Protein AF-A0A6P8YCP1-F1 (afdb_monomer)

Secondary structure (DSSP, 8-state):
-----TTPPPPPHHHHHHHHHHHHHHH---TTHHHHHSS-HHHHHHHHHHHHHHHHHHHHHHHHHHHHHHTT------------GGGSPPPP-PPPPSSSS-HHHHHHHH--

pLDDT: mean 77.87, std 12.37, range [36.5, 96.44]

Mean predicted aligned error: 16.23 Å

Organism: Thrips palmi (NCBI:txid161013)

Structure (mmCIF, N/CA/C/O backbone):
data_AF-A0A6P8YCP1-F1
#
_entry.id   AF-A0A6P8YCP1-F1
#
loop_
_atom_site.group_PDB
_atom_site.id
_atom_site.type_symbol
_atom_site.label_atom_id
_atom_site.label_alt_id
_atom_site.label_comp_id
_atom_site.label_asym_id
_atom_site.label_entity_id
_atom_site.label_seq_id
_atom_site.pdbx_PDB_ins_code
_atom_site.Cartn_x
_atom_site.Cartn_y
_atom_site.Cartn_z
_atom_site.occupancy
_atom_site.B_iso_or_equiv
_atom_site.auth_seq_id
_atom_site.auth_comp_id
_atom_site.auth_asym_id
_atom_site.auth_atom_id
_atom_site.pdbx_PDB_model_num
ATOM 1 N N . MET A 1 1 ? -23.916 -20.128 14.134 1.00 36.50 1 MET A N 1
ATOM 2 C CA . MET A 1 1 ? -25.214 -20.831 14.239 1.00 36.50 1 MET A CA 1
ATOM 3 C C . MET A 1 1 ? -26.073 -20.031 15.215 1.00 36.50 1 MET A C 1
ATOM 5 O O . MET A 1 1 ? -25.823 -20.093 16.408 1.00 36.50 1 MET A O 1
ATOM 9 N N . PHE A 1 2 ? -26.976 -19.174 14.727 1.00 47.06 2 PHE A N 1
ATOM 10 C CA . PHE A 1 2 ? -27.818 -18.340 15.595 1.00 47.06 2 PHE A CA 1
ATOM 11 C C . PHE A 1 2 ? -29.141 -19.060 15.859 1.00 47.06 2 PHE A C 1
ATOM 13 O O . PHE A 1 2 ? -29.957 -19.212 14.953 1.00 47.06 2 PHE A O 1
ATOM 20 N N . SER A 1 3 ? -29.337 -19.520 17.095 1.00 39.91 3 SER A N 1
ATOM 21 C CA . SER A 1 3 ? -30.611 -20.069 17.559 1.00 39.91 3 SER A CA 1
ATOM 22 C C . SER A 1 3 ? -31.507 -18.906 17.990 1.00 39.91 3 SER A C 1
ATOM 24 O O . SER A 1 3 ? -31.355 -18.361 19.082 1.00 39.91 3 SER A O 1
ATOM 26 N N . TYR A 1 4 ? -32.396 -18.462 17.099 1.00 49.16 4 TYR A N 1
ATOM 27 C CA . TYR A 1 4 ? -33.440 -17.500 17.448 1.00 49.16 4 TYR A CA 1
ATOM 28 C C . TYR A 1 4 ? -34.515 -18.233 18.260 1.00 49.16 4 TYR A C 1
ATOM 30 O O . TYR A 1 4 ? -35.300 -19.013 17.718 1.00 49.16 4 TYR A O 1
ATOM 38 N N . GLY A 1 5 ? -34.533 -17.993 19.573 1.00 46.03 5 GLY A N 1
ATOM 39 C CA . GLY A 1 5 ? -35.615 -18.424 20.452 1.00 46.03 5 GLY A CA 1
ATOM 40 C C . GLY A 1 5 ? -36.957 -17.898 19.939 1.00 46.03 5 GLY A C 1
ATOM 41 O O . GLY A 1 5 ? -37.133 -16.698 19.717 1.00 46.03 5 GLY A O 1
ATOM 42 N N . LYS A 1 6 ? -37.896 -18.820 19.715 1.00 45.44 6 LYS A N 1
ATOM 43 C CA . LYS A 1 6 ? -39.281 -18.542 19.325 1.00 45.44 6 LYS A CA 1
ATOM 44 C C . LYS A 1 6 ? -39.937 -17.670 20.405 1.00 45.44 6 LYS A C 1
ATOM 46 O O . LYS A 1 6 ? -40.172 -18.156 21.504 1.00 45.44 6 LYS A O 1
ATOM 51 N N . GLY A 1 7 ? -40.218 -16.400 20.098 1.00 55.44 7 GLY A N 1
ATOM 52 C CA . GLY A 1 7 ? -41.018 -15.529 20.975 1.00 55.44 7 GLY A CA 1
ATOM 53 C C . GLY A 1 7 ? -40.681 -14.033 20.999 1.00 55.44 7 GLY A C 1
ATOM 54 O O . GLY A 1 7 ? -41.403 -13.283 21.645 1.00 55.44 7 GLY A O 1
ATOM 55 N N . ALA A 1 8 ? -39.631 -13.557 20.321 1.00 56.72 8 ALA A N 1
ATOM 56 C CA . ALA A 1 8 ? -39.263 -12.137 20.366 1.00 56.72 8 ALA A CA 1
ATOM 57 C C . ALA A 1 8 ? -39.916 -11.323 19.232 1.00 56.72 8 ALA A C 1
ATOM 59 O O . ALA A 1 8 ? -39.763 -11.638 18.050 1.00 56.72 8 ALA A O 1
ATOM 60 N N . THR A 1 9 ? -40.625 -10.251 19.592 1.00 65.00 9 THR A N 1
ATOM 61 C CA . THR A 1 9 ? -41.105 -9.210 18.671 1.00 65.00 9 THR A CA 1
ATOM 62 C C . THR A 1 9 ? -39.947 -8.673 17.821 1.00 65.00 9 THR A C 1
ATOM 64 O O . THR A 1 9 ? -38.826 -8.527 18.311 1.00 65.00 9 THR A O 1
ATOM 67 N N . ARG A 1 10 ? -40.186 -8.405 16.522 1.00 62.34 10 ARG A N 1
ATOM 68 C CA . ARG A 1 10 ? -39.140 -7.909 15.608 1.00 62.34 10 ARG A CA 1
ATOM 69 C C . ARG A 1 10 ? -38.489 -6.657 16.212 1.00 62.34 10 ARG A C 1
ATOM 71 O O . ARG A 1 10 ? -39.198 -5.673 16.432 1.00 62.34 10 ARG A O 1
ATOM 78 N N . PRO A 1 11 ? -37.167 -6.660 16.457 1.00 61.53 11 PRO A N 1
ATOM 79 C CA . PRO A 1 11 ? -36.500 -5.491 16.996 1.00 61.53 11 PRO A CA 1
ATOM 80 C C . PRO A 1 11 ? -36.636 -4.340 16.001 1.00 61.53 11 PRO A C 1
ATOM 82 O O . PRO A 1 11 ? -36.474 -4.506 14.790 1.00 61.53 11 PRO A O 1
ATOM 85 N N . THR A 1 12 ? -36.930 -3.150 16.512 1.00 71.31 12 THR A N 1
ATOM 86 C CA . THR A 1 12 ? -36.918 -1.929 15.701 1.00 71.31 12 THR A CA 1
ATOM 87 C C . THR A 1 12 ? -35.531 -1.737 15.073 1.00 71.31 12 THR A C 1
ATOM 89 O O . THR A 1 12 ? -34.522 -2.179 15.625 1.00 71.31 12 THR A O 1
ATOM 92 N N . ARG A 1 13 ? -35.436 -1.040 13.930 1.00 70.81 13 ARG A N 1
ATOM 93 C CA . ARG A 1 13 ? -34.166 -0.846 13.190 1.00 70.81 13 ARG A CA 1
ATOM 94 C C . ARG A 1 13 ? -33.010 -0.353 14.084 1.00 70.81 13 ARG A C 1
ATOM 96 O O . ARG A 1 13 ? -31.865 -0.750 13.893 1.00 70.81 13 ARG A O 1
ATOM 103 N N . ARG A 1 14 ? -33.316 0.459 15.106 1.00 70.38 14 ARG A N 1
ATOM 104 C CA . ARG A 1 14 ? -32.355 0.942 16.117 1.00 70.38 14 ARG A CA 1
ATOM 105 C C . ARG A 1 14 ? -31.910 -0.141 17.109 1.00 70.38 14 ARG A C 1
ATOM 107 O O . ARG A 1 14 ? -30.748 -0.153 17.501 1.00 70.38 14 ARG A O 1
ATOM 114 N N . GLN A 1 15 ? -32.806 -1.036 17.520 1.00 72.88 15 GLN A N 1
ATOM 115 C CA . GLN A 1 15 ? -32.487 -2.160 18.409 1.00 72.88 15 GLN A CA 1
ATOM 116 C C . GLN A 1 15 ? -31.653 -3.223 17.685 1.00 72.88 15 GLN A C 1
ATOM 118 O O . GLN A 1 15 ? -30.683 -3.712 18.255 1.00 72.88 15 GLN A O 1
ATOM 123 N N . GLY A 1 16 ? -31.962 -3.502 16.414 1.00 74.56 16 GLY A N 1
ATOM 124 C CA . GLY A 1 16 ? -31.151 -4.390 15.577 1.00 74.56 16 GLY A CA 1
ATOM 125 C C . GLY A 1 16 ? -29.720 -3.875 15.401 1.00 74.56 16 GLY A C 1
ATOM 126 O O . GLY A 1 16 ? -28.770 -4.616 15.632 1.00 74.56 16 GLY A O 1
ATOM 127 N N . LEU A 1 17 ? -29.553 -2.581 15.097 1.00 76.38 17 LEU A N 1
ATOM 128 C CA . LEU A 1 17 ? -28.228 -1.964 14.967 1.00 76.38 17 LEU A CA 1
ATOM 129 C C . LEU A 1 17 ? -27.421 -2.042 16.272 1.00 76.38 17 LEU A C 1
ATOM 131 O O . LEU A 1 17 ? -26.231 -2.331 16.243 1.00 76.38 17 LEU A O 1
ATOM 135 N N . ARG A 1 18 ? -28.063 -1.808 17.424 1.00 72.62 18 ARG A N 1
ATOM 136 C 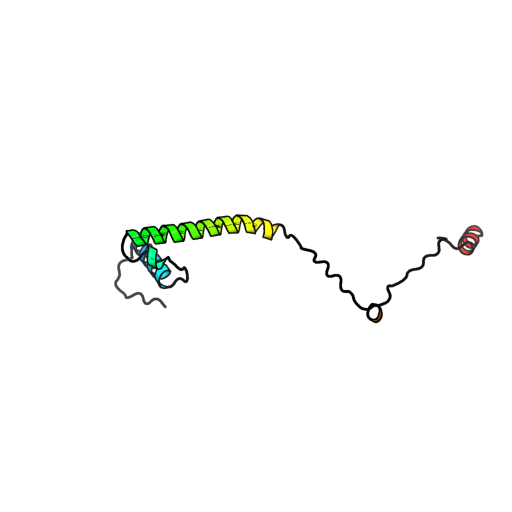CA . ARG A 1 18 ? -27.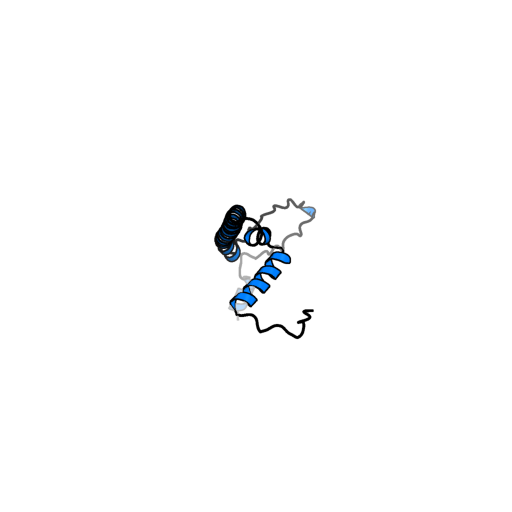398 -1.900 18.734 1.00 72.62 18 ARG A CA 1
ATOM 137 C C . ARG A 1 18 ? -26.919 -3.313 19.054 1.00 72.62 18 ARG A C 1
ATOM 139 O O . ARG A 1 18 ? -25.842 -3.444 19.620 1.00 72.62 18 ARG A O 1
ATOM 146 N N . LEU A 1 19 ? -27.693 -4.338 18.700 1.00 76.75 19 LEU A N 1
ATOM 147 C CA . LEU A 1 19 ? -27.292 -5.735 18.888 1.00 76.75 19 LEU A CA 1
ATOM 148 C C . LEU A 1 19 ? -26.082 -6.079 18.015 1.00 76.75 19 LEU A C 1
ATOM 150 O O . LEU A 1 19 ? -25.088 -6.575 18.529 1.00 76.75 19 LEU A O 1
ATOM 154 N N . VAL A 1 20 ? -26.119 -5.700 16.736 1.00 78.69 20 VAL A N 1
ATOM 155 C CA . VAL A 1 20 ? -25.001 -5.923 15.806 1.00 78.69 20 VAL A CA 1
ATOM 156 C C . VAL A 1 20 ? -23.742 -5.178 16.252 1.00 78.69 20 VAL A C 1
ATOM 158 O O . VAL A 1 20 ? -22.659 -5.750 16.263 1.00 78.69 20 VAL A O 1
ATOM 161 N N . LEU A 1 21 ? -23.867 -3.916 16.671 1.00 73.31 21 LEU A N 1
ATOM 162 C CA . LEU A 1 21 ? -22.734 -3.146 17.189 1.00 73.31 21 LEU A CA 1
ATOM 163 C C . LEU A 1 21 ? -22.155 -3.764 18.463 1.00 73.31 21 LEU A C 1
ATOM 165 O O . LEU A 1 21 ? -20.940 -3.747 18.639 1.00 73.31 21 LEU A O 1
ATOM 169 N N . ARG A 1 22 ? -23.001 -4.324 19.334 1.00 73.62 22 ARG A N 1
ATOM 170 C CA . ARG A 1 22 ? -22.545 -5.017 20.541 1.00 73.62 22 ARG A CA 1
ATOM 171 C C . ARG A 1 22 ? -21.740 -6.263 20.187 1.00 73.62 22 ARG A C 1
ATOM 173 O O . ARG A 1 22 ? -20.632 -6.399 20.690 1.00 73.62 22 ARG A O 1
ATOM 180 N N . ASP A 1 23 ? -22.247 -7.088 19.276 1.00 76.38 23 ASP A N 1
ATOM 181 C CA . ASP A 1 23 ? -21.557 -8.300 18.824 1.00 76.38 23 ASP A CA 1
ATOM 182 C C . ASP A 1 23 ? -20.227 -7.960 18.133 1.00 76.38 23 ASP A C 1
ATOM 184 O O . ASP A 1 23 ? -19.201 -8.574 18.412 1.00 76.38 23 ASP A O 1
ATOM 188 N N . ILE A 1 24 ? -20.194 -6.914 17.301 1.00 72.88 24 ILE A N 1
ATOM 189 C CA . ILE A 1 24 ? -18.950 -6.436 16.677 1.00 72.88 24 ILE A CA 1
ATOM 190 C C . ILE A 1 24 ? -17.950 -5.968 17.742 1.00 72.88 24 ILE A C 1
ATOM 192 O O . ILE A 1 24 ? -16.760 -6.247 17.643 1.00 72.88 24 ILE A O 1
ATOM 196 N N . CYS A 1 25 ? -18.395 -5.276 18.786 1.00 70.50 25 CYS A N 1
ATOM 197 C CA . CYS A 1 25 ? -17.485 -4.798 19.829 1.00 70.50 25 CYS A CA 1
ATOM 198 C C . CYS A 1 25 ? -17.008 -5.902 20.777 1.00 70.50 25 CYS A C 1
ATOM 200 O O . CYS A 1 25 ? -15.983 -5.728 21.434 1.00 70.50 25 CYS A O 1
ATOM 202 N N . GLU A 1 26 ? -17.739 -7.010 20.863 1.00 71.69 26 GLU A N 1
ATOM 203 C CA . GLU A 1 26 ? -17.401 -8.152 21.712 1.00 71.69 26 GLU A CA 1
ATOM 204 C C . GLU A 1 26 ? -16.492 -9.159 20.990 1.00 71.69 26 GLU A C 1
ATOM 206 O O . GLU A 1 26 ? -15.605 -9.729 21.623 1.00 71.69 26 GLU A O 1
ATOM 211 N N . PHE A 1 27 ? -16.646 -9.311 19.668 1.00 73.19 27 PHE A N 1
ATOM 212 C CA . PHE A 1 27 ? -15.905 -10.289 18.862 1.00 73.19 27 PHE A CA 1
ATOM 213 C C . PHE A 1 27 ? -14.914 -9.695 17.848 1.00 73.19 27 PHE A C 1
ATOM 215 O O . PHE A 1 27 ? -14.196 -10.459 17.203 1.00 73.19 27 PHE A O 1
ATOM 222 N N . SER A 1 28 ? -14.844 -8.370 17.658 1.00 71.06 28 SER A N 1
ATOM 223 C CA . SER A 1 28 ? -13.867 -7.803 16.714 1.00 71.06 28 SER A CA 1
ATOM 224 C C . SER A 1 28 ? -12.455 -7.735 17.289 1.00 71.06 28 SER A C 1
ATOM 226 O O . SER A 1 28 ? -12.234 -7.507 18.477 1.00 71.06 28 SER A O 1
ATOM 228 N N . SER A 1 29 ? -11.481 -7.852 16.390 1.00 71.62 29 SER A N 1
ATOM 229 C CA . SER A 1 29 ? -10.063 -7.592 16.644 1.00 71.62 29 SER A CA 1
ATOM 230 C C . SER A 1 29 ? -9.720 -6.094 16.704 1.00 71.62 29 SER A C 1
ATOM 232 O O . SER A 1 29 ? -8.549 -5.735 16.858 1.00 71.62 29 SER A O 1
ATOM 234 N N . ILE A 1 30 ? -10.714 -5.202 16.577 1.00 69.12 30 ILE A N 1
ATOM 235 C CA . ILE A 1 30 ? -10.510 -3.751 16.596 1.00 69.12 30 ILE A CA 1
ATOM 236 C C . ILE A 1 30 ? -10.283 -3.317 18.046 1.00 69.12 30 ILE A C 1
ATOM 238 O O . ILE A 1 30 ? -11.210 -3.184 18.851 1.00 69.12 30 ILE A O 1
ATOM 242 N N . HIS A 1 31 ? -9.016 -3.093 18.377 1.00 66.94 31 HIS A N 1
ATOM 243 C CA . HIS A 1 31 ? -8.587 -2.664 19.701 1.00 66.94 31 HIS A CA 1
ATOM 244 C C . HIS A 1 31 ? -9.213 -1.299 20.038 1.00 66.94 31 HIS A C 1
ATOM 246 O O . HIS A 1 31 ? -9.162 -0.368 19.240 1.00 66.94 31 HIS A O 1
ATOM 252 N N . GLY A 1 32 ? -9.828 -1.175 21.218 1.00 65.25 32 GLY A N 1
ATOM 253 C CA . GLY A 1 32 ? -10.422 0.083 21.697 1.00 65.25 32 GLY A CA 1
ATOM 254 C C . GLY A 1 32 ? -11.941 0.197 21.533 1.00 65.25 32 GLY A C 1
ATOM 255 O O . GLY A 1 32 ? -12.581 0.886 22.325 1.00 65.25 32 GLY A O 1
ATOM 256 N N . LEU A 1 33 ? -12.554 -0.529 20.590 1.00 69.88 33 LEU A N 1
ATOM 257 C CA . LEU A 1 33 ? -13.986 -0.384 20.282 1.00 69.88 33 LEU A CA 1
ATOM 258 C C . LEU A 1 33 ? -14.904 -0.863 21.424 1.00 69.88 33 LEU A C 1
ATOM 260 O O . LEU A 1 33 ? -15.963 -0.299 21.681 1.00 69.88 33 LEU A O 1
ATOM 264 N N . ARG A 1 34 ? -14.464 -1.854 22.203 1.00 72.69 34 ARG A N 1
ATOM 265 C CA . ARG A 1 34 ? -15.174 -2.287 23.417 1.00 72.69 34 ARG A CA 1
ATOM 266 C C . ARG A 1 34 ? -15.262 -1.177 24.471 1.00 72.69 34 ARG A C 1
ATOM 268 O O . ARG A 1 34 ? -16.278 -1.057 25.159 1.00 72.69 34 ARG A O 1
ATOM 275 N N . TYR A 1 35 ? -14.226 -0.349 24.586 1.00 72.81 35 TYR A N 1
ATOM 276 C CA . TYR A 1 35 ? -14.143 0.713 25.591 1.00 72.81 35 TYR A CA 1
ATOM 277 C C . TYR A 1 35 ? -14.918 1.977 25.202 1.00 72.81 35 TYR A C 1
ATOM 279 O O . TYR A 1 35 ? -15.221 2.792 26.070 1.00 72.81 35 TYR A O 1
ATOM 287 N N . THR A 1 36 ? -15.306 2.133 23.931 1.00 73.81 36 THR A N 1
ATOM 288 C CA . THR A 1 36 ? -16.199 3.226 23.509 1.00 73.81 36 THR A CA 1
ATOM 289 C C . THR A 1 36 ? -17.658 2.946 23.879 1.00 73.81 36 THR A C 1
ATOM 291 O O . THR A 1 36 ? -18.420 3.874 24.149 1.00 73.81 36 THR A O 1
ATOM 294 N N . LEU A 1 37 ? -18.049 1.668 23.967 1.00 70.38 37 LEU A N 1
ATOM 295 C CA . LEU A 1 37 ? -19.423 1.253 24.271 1.00 70.38 37 LEU A CA 1
ATOM 296 C C . LEU A 1 37 ? -19.652 0.806 25.720 1.00 70.38 37 LEU A C 1
ATOM 298 O O . LEU A 1 37 ? -20.799 0.759 26.167 1.00 70.38 37 LEU A O 1
ATOM 302 N N . THR A 1 38 ? -18.610 0.509 26.497 1.00 69.38 38 THR A N 1
ATOM 303 C CA . THR A 1 38 ? -18.726 0.021 27.888 1.00 69.38 38 THR A CA 1
ATOM 304 C C . THR A 1 38 ? -18.055 0.978 28.882 1.00 69.38 38 THR A C 1
ATOM 306 O O . THR A 1 38 ? -17.137 1.698 28.514 1.00 69.38 38 THR A O 1
ATOM 309 N N . GLY A 1 39 ? -18.560 1.066 30.119 1.00 71.50 39 GLY A N 1
ATOM 310 C CA . GLY A 1 39 ? -17.988 1.924 31.173 1.00 71.50 39 GLY A CA 1
ATOM 311 C C . GLY A 1 39 ? -18.597 3.331 31.328 1.00 71.50 39 GLY A C 1
ATOM 312 O O . GLY A 1 39 ? -19.669 3.632 30.803 1.00 71.50 39 GLY A O 1
ATOM 313 N N . ALA A 1 40 ? -17.927 4.180 32.115 1.00 77.50 40 ALA A N 1
ATOM 314 C CA . ALA A 1 40 ? -18.357 5.550 32.417 1.00 77.50 40 ALA A CA 1
ATOM 315 C C . ALA A 1 40 ? -18.252 6.485 31.193 1.00 77.50 40 ALA A C 1
ATOM 317 O O . ALA A 1 40 ? -17.516 6.217 30.246 1.00 77.50 40 ALA A O 1
ATOM 318 N N . VAL A 1 41 ? -18.980 7.607 31.205 1.00 78.75 41 VAL A N 1
ATOM 319 C CA . VAL A 1 41 ? -19.054 8.535 30.057 1.00 78.75 41 VAL A CA 1
ATOM 320 C C . VAL A 1 41 ? -17.681 9.119 29.696 1.00 78.75 41 VAL A C 1
ATOM 322 O O . VAL A 1 41 ? -17.308 9.125 28.528 1.00 78.75 41 VAL A O 1
ATOM 325 N N . THR A 1 42 ? -16.895 9.543 30.685 1.00 78.81 42 THR A N 1
ATOM 326 C CA . THR A 1 42 ? -15.575 10.161 30.480 1.00 78.81 42 THR A CA 1
ATOM 327 C C . THR A 1 42 ? -14.572 9.256 29.749 1.00 78.81 42 THR A C 1
ATOM 329 O O . THR A 1 42 ? -14.061 9.672 28.708 1.00 78.81 42 THR A O 1
ATOM 332 N N . PRO A 1 43 ? -14.302 8.011 30.198 1.00 79.31 43 PRO A N 1
ATOM 333 C CA . PRO A 1 43 ? -13.387 7.127 29.479 1.00 79.31 43 PRO A CA 1
ATOM 334 C C . PRO A 1 43 ? -13.907 6.763 28.086 1.00 79.31 43 PRO A C 1
ATOM 336 O O . PRO A 1 43 ? -13.110 6.675 27.157 1.00 79.31 43 PRO A O 1
ATOM 339 N N . ARG A 1 44 ? -15.226 6.630 27.893 1.00 81.81 44 ARG A N 1
ATOM 340 C CA . ARG A 1 44 ? -15.801 6.377 26.563 1.00 81.81 44 ARG A CA 1
ATOM 341 C C . ARG A 1 44 ? -15.489 7.490 25.572 1.00 81.81 44 ARG A C 1
ATOM 343 O O . ARG A 1 44 ? -15.170 7.193 24.424 1.00 81.81 44 ARG A O 1
ATOM 350 N N . VAL A 1 45 ? -15.568 8.751 25.997 1.00 83.88 45 VAL A N 1
ATOM 351 C CA . VAL A 1 45 ? -15.234 9.900 25.141 1.00 83.88 45 VAL A CA 1
ATOM 352 C C . VAL A 1 45 ? -13.754 9.872 24.770 1.00 83.88 45 VAL A C 1
ATOM 354 O O . VAL A 1 45 ? -13.429 9.998 23.594 1.00 83.88 45 VAL A O 1
ATOM 357 N N . ILE A 1 46 ? -12.866 9.614 25.734 1.00 86.38 46 ILE A N 1
ATOM 358 C CA . ILE A 1 46 ? -11.416 9.520 25.492 1.00 86.38 46 ILE A CA 1
ATOM 359 C C . ILE A 1 46 ? -11.098 8.396 24.498 1.00 86.38 46 ILE A C 1
ATOM 361 O O . ILE A 1 46 ? -10.395 8.620 23.513 1.00 86.38 46 ILE A O 1
ATOM 365 N N . TRP A 1 47 ? -11.664 7.205 24.702 1.00 84.25 47 TRP A N 1
ATOM 366 C CA . TRP A 1 47 ? -11.481 6.078 23.786 1.00 84.25 47 TRP A CA 1
ATOM 367 C C . TRP A 1 47 ? -12.073 6.351 22.406 1.00 84.25 47 TRP A C 1
ATOM 369 O O . TRP A 1 47 ? -11.474 5.981 21.400 1.00 84.25 47 TRP A O 1
ATOM 379 N N . SER A 1 48 ? -13.211 7.043 22.336 1.00 84.56 48 SER A N 1
ATOM 380 C CA . SER A 1 48 ? -13.821 7.419 21.058 1.00 84.56 48 SER A CA 1
ATOM 381 C C . SER A 1 48 ? -12.926 8.389 20.291 1.00 84.56 48 SER A C 1
ATOM 383 O O . SER A 1 48 ? -12.706 8.197 19.100 1.00 84.56 48 SER A O 1
ATOM 385 N N . LEU A 1 49 ? -12.344 9.381 20.969 1.00 88.50 49 LEU A N 1
ATOM 386 C CA . LEU A 1 49 ? -11.390 10.308 20.361 1.00 88.50 49 LEU A CA 1
ATOM 387 C C . LEU A 1 49 ? -10.123 9.591 19.879 1.00 88.50 49 LEU A C 1
ATOM 389 O O . LEU A 1 49 ? -9.654 9.885 18.784 1.00 88.50 49 LEU A O 1
ATOM 393 N N . ALA A 1 50 ? -9.60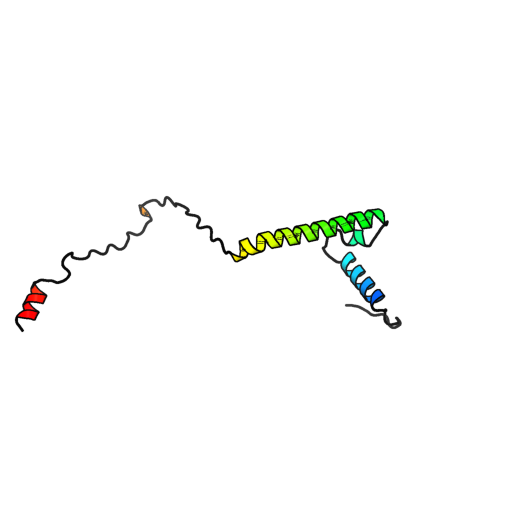7 8.623 20.640 1.00 87.69 50 ALA A N 1
ATOM 394 C CA . ALA A 1 50 ? -8.437 7.834 20.250 1.00 87.69 50 ALA A CA 1
ATOM 395 C C . ALA A 1 50 ? -8.699 6.932 19.026 1.00 87.69 50 ALA A C 1
ATOM 397 O O . ALA A 1 50 ? -7.870 6.823 18.120 1.00 87.69 50 ALA A O 1
ATOM 398 N N . VAL A 1 51 ? -9.873 6.299 18.957 1.00 86.88 51 VAL A N 1
ATOM 399 C CA . VAL A 1 51 ? -10.275 5.497 17.788 1.00 86.88 51 VAL A CA 1
ATOM 400 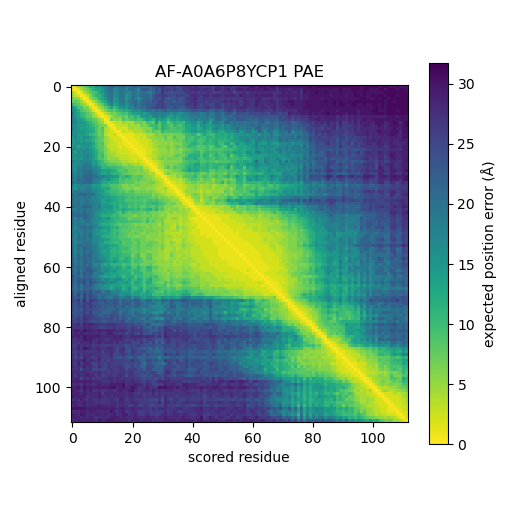C C . VAL A 1 51 ? -10.477 6.395 16.563 1.00 86.88 51 VAL A C 1
ATOM 402 O O . VAL A 1 51 ? -10.025 6.067 15.469 1.00 86.88 51 VAL A O 1
ATOM 405 N N . MET A 1 52 ? -11.093 7.565 16.736 1.00 88.94 52 MET A N 1
ATOM 406 C CA . MET A 1 52 ? -11.283 8.514 15.637 1.00 88.94 52 MET A CA 1
ATOM 407 C C . MET A 1 52 ? -9.959 9.106 15.142 1.00 88.94 52 MET A C 1
ATOM 409 O O . MET A 1 52 ? -9.763 9.231 13.933 1.00 88.94 52 MET A O 1
ATOM 413 N N 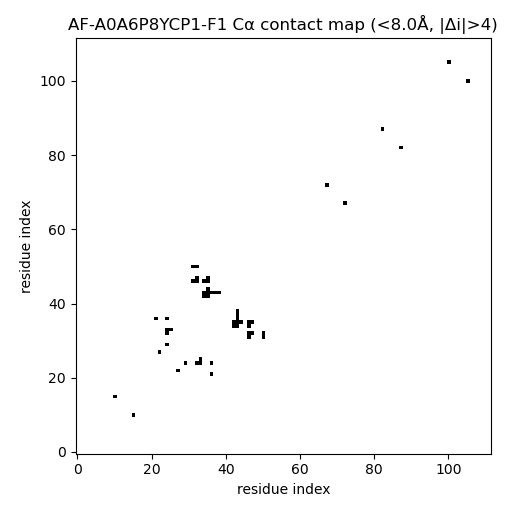. SER A 1 53 ? -9.035 9.445 16.044 1.00 92.31 53 SER A N 1
ATOM 414 C CA . SER A 1 53 ? -7.730 9.993 15.666 1.00 92.31 53 SER A CA 1
ATOM 415 C C . SER A 1 53 ? -6.878 8.960 14.931 1.00 92.31 53 SER A C 1
ATOM 417 O O . SER A 1 53 ? -6.297 9.284 13.898 1.00 92.31 53 SER A O 1
ATOM 419 N N . SER A 1 54 ? -6.867 7.706 15.390 1.00 91.06 54 SER A N 1
ATOM 420 C CA . SER A 1 54 ? -6.153 6.615 14.713 1.00 91.06 54 SER A CA 1
ATOM 421 C C . SER A 1 54 ? -6.737 6.291 13.336 1.00 91.06 54 SER A C 1
ATOM 423 O O . SER A 1 54 ? -5.977 6.155 12.377 1.00 91.06 54 SER A O 1
ATOM 425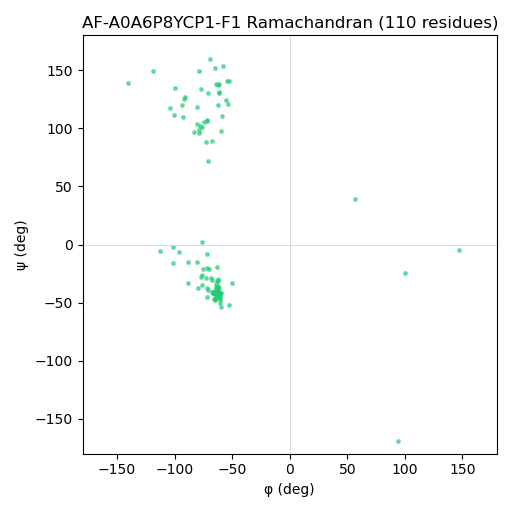 N N . ALA A 1 55 ? -8.066 6.254 13.190 1.00 90.50 55 ALA A N 1
ATOM 426 C CA . ALA A 1 55 ? -8.712 6.076 11.889 1.00 90.50 55 ALA A CA 1
ATOM 427 C C . ALA A 1 55 ? -8.385 7.227 10.921 1.00 90.50 55 ALA A C 1
ATOM 429 O O . ALA A 1 55 ? -8.096 6.996 9.747 1.00 90.50 55 ALA A O 1
ATOM 430 N N . THR A 1 56 ? -8.370 8.464 11.426 1.00 94.62 56 THR A N 1
ATOM 431 C CA . THR A 1 56 ? -8.016 9.650 10.634 1.00 94.62 56 THR A CA 1
ATOM 432 C C . THR A 1 56 ? -6.553 9.603 10.196 1.00 94.62 56 THR A C 1
ATOM 434 O O . THR A 1 56 ? -6.260 9.788 9.017 1.00 94.62 56 THR A O 1
ATOM 437 N N . ALA A 1 57 ? -5.633 9.294 11.113 1.00 93.75 57 ALA A N 1
ATOM 438 C CA . ALA A 1 57 ? -4.211 9.159 10.808 1.00 93.75 57 ALA A CA 1
ATOM 439 C C . ALA A 1 57 ? -3.955 8.059 9.768 1.00 93.75 57 ALA A C 1
ATOM 441 O O . ALA A 1 57 ? -3.198 8.274 8.825 1.00 93.75 57 ALA A O 1
ATOM 442 N N . MET A 1 58 ? -4.640 6.917 9.890 1.00 93.75 58 MET A N 1
ATOM 443 C CA . MET A 1 58 ? -4.569 5.831 8.913 1.00 93.75 58 MET A CA 1
ATOM 444 C C . MET A 1 58 ? -5.048 6.279 7.527 1.00 93.75 58 MET A C 1
ATOM 446 O O . MET A 1 58 ? -4.389 5.987 6.530 1.00 93.75 58 MET A O 1
ATOM 450 N N . ALA A 1 59 ? -6.167 7.004 7.448 1.00 95.31 59 ALA A N 1
ATOM 451 C CA . ALA A 1 59 ? -6.696 7.509 6.182 1.00 95.31 59 ALA A CA 1
ATOM 452 C C . ALA A 1 59 ? -5.732 8.503 5.516 1.00 95.31 59 ALA A C 1
ATOM 454 O O . ALA A 1 59 ? -5.456 8.386 4.323 1.00 95.31 59 ALA A O 1
ATOM 455 N N . ILE A 1 60 ? -5.170 9.431 6.296 1.00 96.44 60 ILE A N 1
ATOM 456 C CA . ILE A 1 60 ? -4.166 10.391 5.822 1.00 96.44 60 ILE A CA 1
ATOM 457 C C . ILE A 1 60 ? -2.927 9.652 5.303 1.00 96.44 60 ILE A C 1
ATOM 459 O O . ILE A 1 60 ? -2.487 9.886 4.180 1.00 96.44 60 ILE A O 1
ATOM 463 N N . PHE A 1 61 ? -2.386 8.726 6.095 1.00 96.25 61 PHE A N 1
ATOM 464 C CA . PHE A 1 61 ? -1.189 7.967 5.741 1.00 96.25 61 PHE A CA 1
ATOM 465 C C . PHE A 1 61 ? -1.396 7.109 4.490 1.00 96.25 61 PHE A C 1
ATOM 467 O O . PHE A 1 61 ? -0.550 7.092 3.599 1.00 96.25 61 PHE A O 1
ATOM 474 N N . SER A 1 62 ? -2.561 6.470 4.376 1.00 93.56 62 SER A N 1
ATOM 475 C CA . SER A 1 62 ? -2.949 5.722 3.178 1.00 93.56 62 SER A CA 1
ATOM 476 C C . SER A 1 62 ? -3.039 6.636 1.957 1.00 93.56 62 SER A C 1
ATOM 478 O O . SER A 1 62 ? -2.559 6.265 0.893 1.00 93.56 62 SER A O 1
ATOM 480 N N . GLY A 1 63 ? -3.580 7.850 2.107 1.00 93.06 63 GLY A N 1
ATOM 481 C CA . GLY A 1 63 ? -3.626 8.851 1.039 1.00 93.06 63 GLY A CA 1
ATOM 482 C C . GLY A 1 63 ? -2.245 9.305 0.559 1.00 93.06 63 GLY A C 1
ATOM 483 O O . GLY A 1 63 ? -2.081 9.584 -0.623 1.00 93.06 63 GLY A O 1
ATOM 484 N N . PHE A 1 64 ? -1.241 9.328 1.440 1.00 92.69 64 PHE A N 1
ATOM 485 C CA . PHE A 1 64 ? 0.149 9.619 1.069 1.00 92.69 64 PHE A CA 1
ATOM 486 C C . PHE A 1 64 ? 0.878 8.424 0.447 1.00 92.69 64 PHE A C 1
ATOM 488 O O . PHE A 1 64 ? 1.676 8.604 -0.471 1.00 92.69 64 PHE A O 1
ATOM 495 N N . LEU A 1 65 ? 0.623 7.211 0.937 1.00 91.25 65 LEU A N 1
ATOM 496 C CA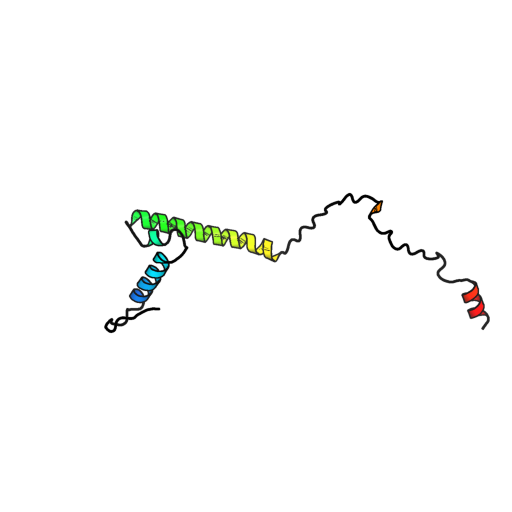 . LEU A 1 65 ? 1.256 5.988 0.437 1.00 91.25 65 LEU A CA 1
ATOM 497 C C . LEU A 1 65 ? 0.679 5.514 -0.892 1.00 91.25 65 LEU A C 1
ATOM 499 O O . LEU A 1 65 ? 1.411 4.976 -1.718 1.00 91.25 65 LEU A O 1
ATOM 503 N N . TRP A 1 66 ? -0.623 5.700 -1.102 1.00 92.69 66 TRP A N 1
ATOM 504 C CA . TRP A 1 66 ? -1.308 5.278 -2.317 1.00 92.69 66 TRP A CA 1
ATOM 505 C C . TRP A 1 66 ? -0.639 5.793 -3.600 1.00 92.69 66 TRP A C 1
ATOM 507 O O . TRP A 1 66 ? -0.295 4.956 -4.432 1.00 92.69 66 TRP A O 1
ATOM 517 N N . PRO A 1 67 ? -0.358 7.105 -3.762 1.00 88.50 67 PRO A N 1
ATOM 518 C CA . PRO A 1 67 ? 0.327 7.603 -4.949 1.00 88.50 67 PRO A CA 1
ATOM 519 C C . PRO A 1 67 ? 1.738 7.022 -5.088 1.00 88.50 67 PRO A C 1
ATOM 521 O O . PRO A 1 67 ? 2.118 6.628 -6.185 1.00 88.50 67 PRO A O 1
ATOM 524 N N . GLN A 1 68 ? 2.486 6.870 -3.988 1.00 85.38 68 GLN A N 1
ATOM 525 C CA . GLN A 1 68 ? 3.825 6.263 -4.022 1.00 85.38 68 GLN A CA 1
ATOM 526 C C . GLN A 1 68 ? 3.794 4.816 -4.525 1.00 85.38 68 GLN A C 1
ATOM 528 O O . GLN A 1 68 ? 4.684 4.399 -5.263 1.00 85.38 68 GLN A O 1
ATOM 533 N N . PHE A 1 69 ? 2.761 4.062 -4.145 1.00 83.88 69 PHE A N 1
ATOM 534 C CA . PHE A 1 69 ? 2.555 2.694 -4.604 1.00 83.88 69 PHE A CA 1
ATOM 535 C C . PHE A 1 69 ? 2.127 2.645 -6.077 1.00 83.88 69 PHE A C 1
ATOM 537 O O . PHE A 1 69 ? 2.670 1.857 -6.849 1.00 83.88 69 PHE A O 1
ATOM 544 N N . THR A 1 70 ? 1.187 3.499 -6.493 1.00 87.06 70 THR A N 1
ATOM 545 C CA . THR A 1 70 ? 0.674 3.503 -7.873 1.00 87.06 70 THR A CA 1
ATOM 546 C C . THR A 1 70 ? 1.665 4.056 -8.890 1.00 87.06 70 THR A C 1
ATOM 548 O O . THR A 1 70 ? 1.643 3.638 -10.043 1.00 87.06 70 THR A O 1
ATOM 551 N N . GLU A 1 71 ? 2.547 4.971 -8.484 1.00 83.31 71 GLU A N 1
ATOM 552 C CA . GLU A 1 71 ? 3.581 5.537 -9.358 1.00 83.31 71 GLU A CA 1
ATOM 553 C C . GLU A 1 71 ? 4.702 4.539 -9.682 1.00 83.31 71 GLU A C 1
ATOM 555 O O . GLU A 1 71 ? 5.532 4.821 -10.544 1.00 83.31 71 GLU A O 1
ATOM 560 N N . GLY A 1 72 ? 4.730 3.365 -9.035 1.00 67.25 72 GLY A N 1
ATOM 561 C CA . GLY A 1 72 ? 5.565 2.243 -9.462 1.00 67.25 72 GLY A CA 1
ATOM 562 C C . GLY A 1 72 ? 7.051 2.586 -9.552 1.00 67.25 72 GLY A C 1
ATOM 563 O O . GLY A 1 72 ? 7.724 2.150 -10.491 1.00 67.25 72 GLY A O 1
ATOM 564 N N . LYS A 1 73 ? 7.570 3.387 -8.607 1.00 73.69 73 LYS A N 1
ATOM 565 C CA . LYS A 1 73 ? 8.993 3.750 -8.561 1.00 73.69 73 LYS A CA 1
ATOM 566 C C . LYS A 1 73 ? 9.826 2.480 -8.427 1.00 73.69 73 LYS A C 1
ATOM 568 O O . LYS A 1 73 ? 9.982 1.919 -7.347 1.00 73.69 73 LYS A O 1
ATOM 573 N N . THR A 1 74 ? 10.333 2.012 -9.560 1.00 75.38 74 THR A N 1
ATOM 574 C CA . THR A 1 74 ? 11.187 0.835 -9.618 1.00 75.38 74 THR A CA 1
ATOM 575 C C . THR A 1 74 ? 12.585 1.282 -9.232 1.00 75.38 74 THR A C 1
ATOM 577 O O . THR A 1 74 ? 13.280 1.932 -10.013 1.00 75.38 74 THR A O 1
ATOM 580 N N . GLU A 1 75 ? 12.992 0.975 -8.005 1.00 76.75 75 GLU A N 1
ATOM 581 C CA . GLU A 1 75 ? 14.365 1.211 -7.578 1.00 76.75 75 GLU A CA 1
ATOM 582 C C . GLU A 1 75 ? 15.289 0.200 -8.264 1.00 76.75 75 GLU A C 1
ATOM 584 O O . GLU A 1 75 ? 15.325 -0.985 -7.926 1.00 76.75 75 GLU A O 1
ATOM 589 N N . VAL A 1 76 ? 16.054 0.662 -9.254 1.00 81.50 76 VAL A N 1
ATOM 590 C CA . VAL A 1 76 ? 17.090 -0.160 -9.884 1.00 81.50 76 VAL A CA 1
ATOM 591 C C . VAL A 1 76 ? 18.309 -0.173 -8.969 1.00 81.50 76 VAL A C 1
ATOM 593 O O . VAL A 1 76 ? 19.151 0.725 -8.992 1.00 81.50 76 VAL A O 1
ATOM 596 N N . ARG A 1 77 ? 18.417 -1.212 -8.141 1.00 81.62 77 ARG A N 1
ATOM 597 C CA . ARG A 1 77 ? 19.605 -1.428 -7.315 1.00 81.62 77 ARG A CA 1
ATOM 598 C C . ARG A 1 77 ? 20.728 -2.011 -8.173 1.00 81.62 77 ARG A C 1
ATOM 600 O O . ARG A 1 77 ? 20.761 -3.210 -8.440 1.00 81.62 77 ARG A O 1
ATOM 607 N N . LEU A 1 78 ? 21.681 -1.168 -8.567 1.00 81.06 78 LEU A N 1
ATOM 608 C CA . LEU A 1 78 ? 22.914 -1.603 -9.226 1.00 81.06 78 LEU A CA 1
ATOM 609 C C . LEU A 1 78 ? 23.829 -2.291 -8.207 1.00 81.06 78 LEU A C 1
ATOM 611 O O . LEU A 1 78 ? 24.675 -1.669 -7.565 1.00 81.06 78 LEU A O 1
ATOM 615 N N . VAL A 1 79 ? 23.654 -3.599 -8.040 1.00 81.88 79 VAL A N 1
ATOM 616 C CA . VAL A 1 79 ? 24.616 -4.418 -7.303 1.00 81.88 79 VAL A CA 1
ATOM 617 C C . VAL A 1 79 ? 25.784 -4.697 -8.242 1.00 81.88 79 VAL A C 1
ATOM 619 O O . VAL A 1 79 ? 25.712 -5.583 -9.091 1.00 81.88 79 VAL A O 1
ATOM 622 N N . SER A 1 80 ? 26.862 -3.922 -8.100 1.00 74.69 80 SER A N 1
ATOM 623 C CA . SER A 1 80 ? 28.128 -4.205 -8.781 1.00 74.69 80 SER A CA 1
ATOM 624 C C . SER A 1 80 ? 28.720 -5.484 -8.194 1.00 74.69 80 SER A C 1
ATOM 626 O O . SER A 1 80 ? 29.442 -5.477 -7.196 1.00 74.69 80 SER A O 1
ATOM 628 N N . THR A 1 81 ? 28.342 -6.615 -8.777 1.00 73.25 81 THR A N 1
ATOM 629 C CA . THR A 1 81 ? 28.937 -7.906 -8.467 1.00 73.25 81 THR A CA 1
ATOM 630 C C . THR A 1 81 ? 30.334 -7.906 -9.074 1.00 73.25 81 THR A C 1
ATOM 632 O O . THR A 1 81 ? 30.510 -7.968 -10.292 1.00 73.25 81 THR A O 1
ATOM 635 N N . ARG A 1 82 ? 31.355 -7.809 -8.216 1.00 67.81 82 ARG A N 1
ATOM 636 C CA . ARG A 1 82 ? 32.746 -8.090 -8.590 1.00 67.81 82 ARG A CA 1
ATOM 637 C C . ARG A 1 82 ? 32.889 -9.598 -8.791 1.00 67.81 82 ARG A C 1
ATOM 639 O O . ARG A 1 82 ? 33.441 -10.291 -7.946 1.00 67.81 82 ARG A O 1
ATOM 646 N N . VAL A 1 83 ? 32.312 -10.111 -9.873 1.00 69.75 83 VAL A N 1
ATOM 647 C CA . VAL A 1 83 ? 32.540 -11.491 -10.300 1.00 69.75 83 VAL A CA 1
ATOM 648 C C . VAL A 1 83 ? 33.973 -11.563 -10.818 1.00 69.75 83 VAL A C 1
ATOM 650 O O . VAL A 1 83 ? 34.386 -10.705 -11.608 1.00 69.75 83 VAL A O 1
ATOM 653 N N . LEU A 1 84 ? 34.730 -12.550 -10.342 1.00 72.44 84 LEU A N 1
ATOM 654 C CA . LEU A 1 84 ? 36.050 -12.877 -10.875 1.00 72.44 84 LEU A CA 1
ATOM 655 C C . LEU A 1 84 ? 35.926 -13.115 -12.395 1.00 72.44 84 LEU A C 1
ATOM 657 O O . LEU A 1 84 ? 34.912 -13.623 -12.880 1.00 72.44 84 LEU A O 1
ATOM 661 N N . LEU A 1 85 ? 36.914 -12.654 -13.172 1.00 66.12 85 LEU A N 1
ATOM 662 C CA . LEU A 1 85 ? 36.841 -12.676 -14.643 1.00 66.12 85 LEU A CA 1
ATOM 663 C C . LEU A 1 85 ? 36.752 -14.098 -15.225 1.00 66.12 85 LEU A C 1
ATOM 665 O O . LEU A 1 85 ? 36.312 -14.254 -16.359 1.00 66.12 85 LEU A O 1
ATOM 669 N N . ASP A 1 86 ? 37.143 -15.109 -14.457 1.00 74.44 86 ASP A N 1
ATOM 670 C CA . ASP A 1 86 ? 37.154 -16.526 -14.823 1.00 74.44 86 ASP A CA 1
ATOM 671 C C . ASP A 1 86 ? 35.753 -17.150 -14.955 1.00 74.44 86 ASP A C 1
ATOM 673 O O . ASP A 1 86 ? 35.602 -18.159 -15.639 1.00 74.44 86 ASP A O 1
ATOM 677 N N . GLN A 1 87 ? 34.722 -16.549 -14.351 1.00 77.81 87 GLN A N 1
ATOM 678 C CA . GLN A 1 87 ? 33.349 -17.071 -14.372 1.00 77.81 87 GLN A CA 1
ATOM 679 C C . GLN A 1 87 ? 32.421 -16.370 -15.372 1.00 77.81 87 GLN A C 1
ATOM 681 O O . GLN A 1 87 ? 31.252 -16.745 -15.491 1.00 77.81 87 GLN A O 1
ATOM 686 N N . ARG A 1 88 ? 32.894 -15.346 -16.097 1.00 79.31 88 ARG A N 1
ATOM 687 C CA . ARG A 1 88 ? 32.064 -14.651 -17.091 1.00 79.31 88 ARG A CA 1
ATOM 688 C C . ARG A 1 88 ? 32.216 -15.299 -18.471 1.00 79.31 88 ARG A C 1
ATOM 690 O O . ARG A 1 88 ? 33.344 -15.400 -18.951 1.00 79.31 88 ARG A O 1
AT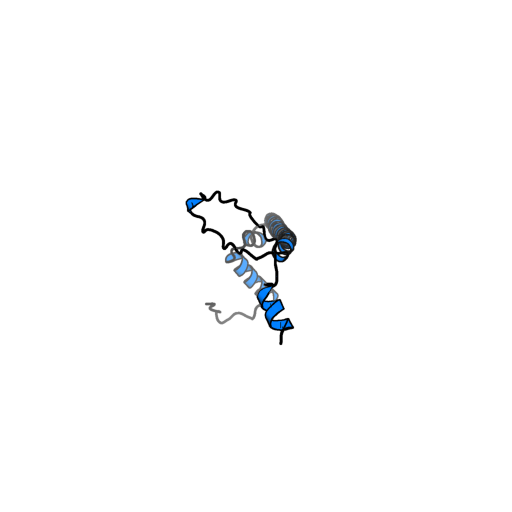OM 697 N N . PRO A 1 89 ? 31.118 -15.685 -19.151 1.00 86.56 89 PRO A N 1
ATOM 698 C CA . PRO A 1 89 ? 31.215 -16.145 -20.530 1.00 86.56 89 PRO A CA 1
ATOM 699 C C . PRO A 1 89 ? 31.774 -15.018 -21.402 1.00 86.56 89 PRO A C 1
ATOM 701 O O . PRO A 1 89 ? 31.397 -13.852 -21.248 1.00 86.56 89 PRO A O 1
ATOM 704 N N . PHE A 1 90 ? 32.682 -15.369 -22.311 1.00 87.38 90 PHE A N 1
ATOM 705 C CA . PHE A 1 90 ? 33.222 -14.411 -23.267 1.00 87.38 90 PHE A CA 1
ATOM 706 C C . PHE A 1 90 ? 32.074 -13.875 -24.141 1.00 87.38 90 PHE A C 1
ATOM 708 O O . PHE A 1 90 ? 31.265 -14.672 -24.626 1.00 87.38 90 PHE A O 1
ATOM 715 N N . PRO A 1 91 ? 31.945 -12.548 -24.318 1.00 90.00 91 PRO A N 1
ATOM 716 C CA . PRO A 1 91 ? 30.861 -11.990 -25.112 1.00 90.00 91 PRO A CA 1
ATOM 717 C C . PRO A 1 91 ? 30.999 -12.414 -26.575 1.00 90.00 91 PRO A C 1
ATOM 719 O O . PRO A 1 91 ? 32.102 -12.624 -27.079 1.00 90.00 91 PRO A O 1
ATOM 722 N N . ALA A 1 92 ? 29.875 -12.499 -27.282 1.00 92.56 92 ALA A N 1
ATOM 723 C CA . ALA A 1 92 ? 29.911 -12.658 -28.726 1.00 92.56 92 ALA A CA 1
ATOM 724 C C . ALA A 1 92 ? 30.587 -11.426 -29.347 1.00 92.56 92 ALA A C 1
ATOM 726 O O . ALA A 1 92 ? 30.119 -10.299 -29.177 1.00 92.56 92 ALA A O 1
ATOM 727 N N . VAL A 1 93 ? 31.696 -11.644 -30.052 1.00 92.50 93 VAL A N 1
ATOM 728 C CA . VAL A 1 93 ? 32.400 -10.593 -30.790 1.00 92.50 93 VAL A CA 1
ATOM 729 C C . VAL A 1 93 ? 32.016 -10.719 -32.255 1.00 92.50 93 VAL A C 1
ATOM 731 O O . VAL A 1 93 ? 32.377 -11.689 -32.918 1.00 92.50 93 VAL A O 1
ATOM 734 N N . ALA A 1 94 ? 31.271 -9.737 -32.755 1.00 93.31 94 ALA A N 1
ATOM 735 C CA . ALA A 1 94 ? 30.991 -9.603 -34.177 1.00 93.31 94 ALA A CA 1
ATOM 736 C C . ALA A 1 94 ? 32.028 -8.661 -34.801 1.00 93.31 94 ALA A C 1
ATOM 738 O O . ALA A 1 94 ? 32.141 -7.505 -34.394 1.00 93.31 94 ALA A O 1
ATOM 739 N N . ILE A 1 95 ? 32.789 -9.159 -35.778 1.00 91.81 95 ILE A N 1
ATOM 740 C CA . ILE A 1 95 ? 33.725 -8.357 -36.571 1.00 91.81 95 ILE A CA 1
ATOM 741 C C . ILE A 1 95 ? 33.081 -8.119 -37.932 1.00 91.81 95 ILE A C 1
ATOM 743 O O . ILE A 1 95 ? 32.832 -9.067 -38.676 1.00 91.81 95 ILE A O 1
ATOM 747 N N . CYS A 1 96 ? 32.827 -6.855 -38.255 1.00 88.50 96 CYS A N 1
ATOM 748 C CA . CYS A 1 96 ? 32.333 -6.461 -39.567 1.00 88.50 96 CYS A CA 1
ATOM 749 C C . CYS A 1 96 ? 33.498 -5.947 -40.423 1.00 88.50 96 CYS A C 1
ATOM 751 O O . CYS A 1 96 ? 34.301 -5.153 -39.925 1.00 88.50 96 CYS A O 1
ATOM 753 N N . PRO A 1 97 ? 33.606 -6.359 -41.699 1.00 88.81 97 PRO A N 1
ATOM 754 C CA . PRO A 1 97 ? 34.531 -5.722 -42.623 1.00 88.81 97 PRO A CA 1
ATOM 755 C C . PRO A 1 97 ? 34.121 -4.260 -42.834 1.00 88.81 97 PRO A C 1
ATOM 757 O O . PRO A 1 97 ? 32.941 -3.955 -42.991 1.00 88.81 97 PRO A O 1
ATOM 760 N N . GLU A 1 98 ? 35.103 -3.359 -42.865 1.00 89.25 98 GLU A N 1
ATOM 761 C CA . GLU A 1 98 ? 34.877 -1.933 -43.147 1.00 89.25 98 GLU A CA 1
ATOM 762 C C . GLU A 1 98 ? 34.322 -1.718 -44.564 1.00 89.25 98 GLU A C 1
ATOM 764 O O . GLU A 1 98 ? 33.521 -0.819 -44.809 1.00 89.25 98 GLU A O 1
ATOM 769 N N . ALA A 1 99 ? 34.712 -2.586 -45.502 1.00 86.44 99 ALA A N 1
ATOM 770 C CA . ALA A 1 99 ? 34.179 -2.582 -46.851 1.00 86.44 99 ALA A CA 1
ATOM 771 C C . ALA A 1 99 ? 32.815 -3.304 -46.893 1.00 86.44 99 ALA A C 1
ATOM 773 O O . ALA A 1 99 ? 32.764 -4.513 -46.652 1.00 86.44 99 ALA A O 1
ATOM 774 N N . PRO A 1 100 ? 31.723 -2.614 -47.274 1.00 82.38 100 PRO A N 1
ATOM 775 C CA . PRO A 1 100 ? 30.385 -3.205 -47.323 1.00 82.38 100 PRO A CA 1
ATOM 776 C C . PRO A 1 100 ? 30.211 -4.207 -48.472 1.00 82.38 100 PRO A C 1
ATOM 778 O O . PRO A 1 100 ? 29.306 -5.036 -48.438 1.00 82.38 100 PRO A O 1
ATOM 781 N N . VAL A 1 101 ? 31.062 -4.139 -49.502 1.00 84.94 101 VAL A N 1
ATOM 782 C CA . VAL A 1 101 ? 30.983 -5.001 -50.685 1.00 84.94 101 VAL A CA 1
ATOM 783 C C . VAL A 1 101 ? 32.383 -5.410 -51.123 1.00 84.94 101 VAL A C 1
ATOM 785 O O . VAL A 1 101 ? 33.314 -4.602 -51.142 1.00 84.94 101 VAL A O 1
ATOM 788 N N . ARG A 1 102 ? 32.534 -6.677 -51.513 1.00 83.31 102 ARG A N 1
ATOM 789 C CA . ARG A 1 102 ? 33.782 -7.171 -52.091 1.00 83.31 102 ARG A CA 1
ATOM 790 C C . ARG A 1 102 ? 33.907 -6.721 -53.552 1.00 83.31 102 ARG A C 1
ATOM 792 O O . ARG A 1 102 ? 32.960 -6.836 -54.329 1.00 83.31 102 ARG A O 1
ATOM 799 N N . LYS A 1 103 ? 35.080 -6.208 -53.937 1.00 84.81 103 LYS A N 1
ATOM 800 C CA . LYS A 1 103 ? 35.326 -5.635 -55.277 1.00 84.81 103 LYS A CA 1
ATOM 801 C C . LYS A 1 103 ? 35.160 -6.653 -56.412 1.00 84.81 103 LYS A C 1
ATOM 803 O O . LYS A 1 103 ? 34.780 -6.265 -57.510 1.00 84.81 103 LYS A O 1
ATOM 808 N N . ASP A 1 104 ? 35.426 -7.930 -56.153 1.00 84.94 104 ASP A N 1
ATOM 809 C CA . ASP A 1 104 ? 35.224 -9.026 -57.107 1.00 84.94 104 ASP A CA 1
ATOM 810 C C . ASP A 1 104 ? 33.742 -9.231 -57.440 1.00 84.94 104 ASP A C 1
ATOM 812 O O . ASP A 1 104 ? 33.394 -9.327 -58.610 1.00 84.94 104 ASP A O 1
ATOM 816 N N . VAL A 1 105 ? 32.856 -9.144 -56.443 1.00 83.06 105 VAL A N 1
ATOM 817 C CA . VAL A 1 105 ? 31.402 -9.262 -56.649 1.00 83.06 105 VAL A CA 1
ATOM 818 C C . VAL A 1 105 ? 30.861 -8.107 -57.496 1.00 83.06 105 VAL A C 1
ATOM 820 O O . VAL A 1 105 ? 30.036 -8.317 -58.381 1.00 83.06 105 VAL A O 1
ATOM 823 N N . VAL A 1 106 ? 31.346 -6.882 -57.262 1.00 83.69 106 VAL A N 1
ATOM 824 C CA . VAL A 1 106 ? 30.962 -5.711 -58.072 1.00 83.69 106 VAL A CA 1
ATOM 825 C C . VAL A 1 106 ? 31.471 -5.849 -59.506 1.00 83.69 106 VAL A C 1
ATOM 827 O O . VAL A 1 106 ? 30.753 -5.530 -60.448 1.00 83.69 106 VAL A O 1
ATOM 830 N N . ARG A 1 107 ? 32.700 -6.346 -59.685 1.00 81.81 107 ARG A N 1
ATOM 831 C CA . ARG A 1 107 ? 33.294 -6.553 -61.009 1.00 81.81 107 ARG A CA 1
ATOM 832 C C . ARG A 1 107 ? 32.516 -7.591 -61.819 1.00 81.81 107 ARG A C 1
ATOM 834 O O . ARG A 1 107 ? 32.235 -7.337 -62.984 1.00 81.81 107 ARG A O 1
ATOM 841 N N . ASP A 1 108 ? 32.119 -8.699 -61.201 1.00 83.94 108 ASP A N 1
ATOM 842 C CA . ASP A 1 108 ? 31.346 -9.755 -61.865 1.00 83.94 108 ASP A CA 1
ATOM 843 C C . ASP A 1 108 ? 29.915 -9.308 -62.214 1.00 83.94 108 ASP A C 1
ATOM 845 O O . ASP A 1 108 ? 29.346 -9.770 -63.203 1.00 83.94 108 ASP A O 1
ATOM 849 N N . ALA A 1 109 ? 29.343 -8.377 -61.443 1.00 81.12 109 ALA A N 1
ATOM 850 C CA . ALA A 1 109 ? 28.042 -7.772 -61.728 1.00 81.12 109 ALA A CA 1
ATOM 851 C C . ALA A 1 109 ? 28.079 -6.716 -62.851 1.00 81.12 109 ALA A C 1
ATOM 853 O O . ALA A 1 109 ? 27.059 -6.502 -63.494 1.00 81.12 109 ALA A O 1
ATOM 854 N N . LEU A 1 110 ? 29.222 -6.059 -63.085 1.00 81.19 110 LEU A N 1
ATOM 855 C CA . LEU A 1 110 ? 29.391 -5.024 -64.122 1.00 81.19 110 LEU A CA 1
ATOM 856 C C . LEU A 1 110 ? 29.812 -5.576 -65.495 1.00 81.19 110 LEU A C 1
ATOM 858 O O . LEU A 1 110 ? 29.777 -4.843 -66.478 1.00 81.19 110 LEU A O 1
ATOM 862 N N . VAL A 1 111 ? 30.273 -6.829 -65.556 1.00 80.50 111 VAL A N 1
ATOM 863 C CA . VAL A 1 111 ? 30.736 -7.489 -66.794 1.00 80.50 111 VAL A CA 1
ATOM 864 C C . VAL A 1 111 ? 29.631 -8.345 -67.447 1.00 80.50 111 VAL A C 1
ATOM 866 O O . VAL A 1 111 ? 29.819 -8.836 -68.559 1.00 80.50 111 VAL A O 1
ATOM 869 N N . ARG A 1 112 ? 28.474 -8.504 -66.789 1.00 55.53 112 ARG A N 1
ATOM 870 C CA . ARG A 1 112 ? 27.243 -9.042 -67.396 1.00 55.53 112 ARG A CA 1
ATOM 871 C C . ARG A 1 112 ? 26.386 -7.924 -67.969 1.00 55.53 112 ARG A C 1
ATOM 873 O O . ARG A 1 112 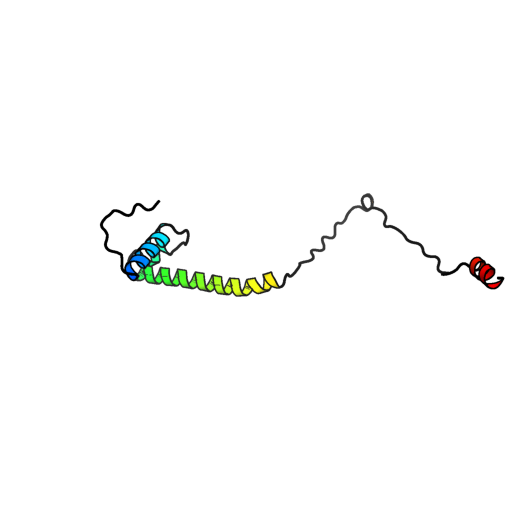? 25.737 -8.200 -68.999 1.00 55.53 112 ARG A O 1
#

Foldseek 3Di:
DDDDPPDDDDDDPVRVVVVVLQCCLVPPPPPLSVQLVDDDPVSNVVSVVVSVVVVVVVVVVCVVVVCVVVVPPDPDDPPPPPDDPVPDDDDDDDDDDPDPDDPVVVVVVVVD

InterPro domains:
  IPR001873 Epithelial sodium channel [PF00858] (25-108)

Solvent-accessible surface area (backbone atoms only — not comparable to full-atom values): 7316 Å² total; per-residue (Å²): 138,86,83,78,72,92,82,73,76,82,65,52,78,69,55,49,50,50,52,53,51,48,51,48,37,73,70,50,90,61,82,58,51,44,44,44,78,44,84,59,70,69,62,15,53,54,37,42,51,52,54,51,50,50,54,48,52,50,52,53,51,47,64,60,45,48,57,61,59,72,66,59,78,75,80,80,79,82,75,83,73,86,68,62,77,89,77,56,78,80,74,89,80,84,86,75,71,90,65,92,67,61,70,67,62,54,51,61,66,73,76,110

Sequence (112 aa):
MFSYGKGATRPTRRQGLRLVLRDICEFSSIHGLRYTLTGAVTPRVIWSLAVMSSATAMAIFSGFLWPQFTEGKTEVRLVSTRVLLDQRPFPAVAICPEAPVRKDVVRDALVR

Radius of gyration: 37.69 Å; Cα contacts (8 Å, |Δi|>4): 27; chains: 1; bounding box: 78×31×100 Å

Nearest PDB structures (foldseek):
  3lyk-assembly1_A  TM=5.273E-01  e=4.588E+00  Haemophilus influenzae